Protein AF-A0A813KF53-F1 (afdb_monomer_lite)

Foldseek 3Di:
DPPLVVQQPKKKKKWWFKDFPNHTQDGDHIDIFHQDDDPPQDPVLCVLQDFPDPDVSRRRHRLSVVSSVVQSSVCVRQNQVRQCRMATEMEMEMAEDDDPRSVVSVVSSCVRRVRYHYHYHYDYPVNNVVVVVVVPDPPPPPDD

Radius of gyration: 17.76 Å; chains: 1; bounding box: 35×54×47 Å

Organism: Polarella glacialis (NCBI:txid89957)

Secondary structure (DSSP, 8-state):
--GGGGTTT-EEEEEEEEEETTEEEEEEEEEEEES-PPTT--HHHHHHT--SS--GGGTT-HHHHHHHHHHHHHHHHH-STTGGGEEEEEEEEESSPPPHHHHHHHHHHHHH-TEEEEEEEE--HHHHHHHHHHHTS-------

Sequence (144 aa):
MSDDEAVEGVVCWSSWEILHEERLVLLEPGRLFFSRELRGIDSHVSKMFEPVKREPAWENHCVRVAFLHLGRALSKRVGHEGTARCSGVVRMYISHAPCIACAASVAQFVRFFPAVRLVIDFDSSQSAKRRLADAERPVVSERT

Structure (mmCIF, N/CA/C/O backbone):
data_AF-A0A813KF53-F1
#
_entry.id   AF-A0A813KF53-F1
#
loop_
_atom_site.group_PDB
_atom_site.id
_atom_site.type_symbol
_atom_site.label_atom_id
_atom_site.label_alt_id
_atom_site.label_comp_id
_atom_site.label_asym_id
_atom_site.label_entity_id
_atom_site.label_seq_id
_atom_site.pdbx_PDB_ins_code
_atom_site.Cartn_x
_atom_site.Cartn_y
_atom_site.Cartn_z
_atom_site.occupancy
_atom_site.B_iso_or_equiv
_atom_site.auth_seq_id
_atom_site.auth_comp_id
_atom_site.auth_asym_id
_atom_site.auth_atom_id
_atom_site.pdbx_PDB_model_num
ATOM 1 N N . MET A 1 1 ? 22.647 1.535 -24.342 1.00 42.25 1 MET A N 1
ATOM 2 C CA . MET A 1 1 ? 21.455 1.436 -23.482 1.00 42.25 1 MET A CA 1
ATOM 3 C C . MET A 1 1 ? 21.757 2.238 -22.241 1.00 42.25 1 MET A C 1
ATOM 5 O O . MET A 1 1 ? 22.652 1.853 -21.502 1.00 42.25 1 MET A O 1
ATOM 9 N N . SER A 1 2 ? 21.147 3.411 -22.114 1.00 41.00 2 SER A N 1
ATOM 10 C CA . SER A 1 2 ? 21.222 4.223 -20.899 1.00 41.00 2 SER A CA 1
ATOM 11 C C . SER A 1 2 ? 20.431 3.531 -19.789 1.00 41.00 2 SER A C 1
ATOM 13 O O . SER A 1 2 ? 19.369 2.978 -20.062 1.00 41.00 2 SER A O 1
ATOM 15 N N . ASP A 1 3 ? 20.930 3.577 -18.553 1.00 47.50 3 ASP A N 1
ATOM 16 C CA . ASP A 1 3 ? 20.308 2.948 -17.374 1.00 47.50 3 ASP A CA 1
ATOM 17 C C . ASP A 1 3 ? 18.852 3.399 -17.105 1.00 47.50 3 ASP A C 1
ATOM 19 O O . ASP A 1 3 ? 18.127 2.735 -16.366 1.00 47.50 3 ASP A O 1
ATOM 23 N N . ASP A 1 4 ? 18.393 4.482 -17.743 1.00 42.53 4 ASP A N 1
ATOM 24 C CA . ASP A 1 4 ? 17.032 5.022 -17.620 1.00 42.53 4 ASP A CA 1
ATOM 25 C C . ASP A 1 4 ? 15.927 4.109 -18.186 1.00 42.53 4 ASP A C 1
ATOM 27 O O . ASP A 1 4 ? 14.837 4.052 -17.617 1.00 42.53 4 ASP A O 1
ATOM 31 N N . GLU A 1 5 ? 16.183 3.321 -19.239 1.00 40.53 5 GLU A N 1
ATOM 32 C CA . GLU A 1 5 ? 15.151 2.435 -19.824 1.00 40.53 5 GLU A CA 1
ATOM 33 C C . GLU A 1 5 ? 14.817 1.230 -18.920 1.00 40.53 5 GLU A C 1
ATOM 35 O O . GLU A 1 5 ? 13.777 0.590 -19.075 1.00 40.53 5 GLU A O 1
ATOM 40 N N . ALA A 1 6 ? 15.668 0.913 -17.936 1.00 49.81 6 ALA A N 1
ATOM 41 C CA . ALA A 1 6 ? 15.473 -0.242 -17.058 1.00 49.81 6 ALA A CA 1
ATOM 42 C C . ALA A 1 6 ? 14.377 -0.031 -15.992 1.00 49.81 6 ALA A C 1
ATOM 44 O O . ALA A 1 6 ? 13.880 -1.005 -15.419 1.00 49.81 6 ALA A O 1
ATOM 45 N N . VAL A 1 7 ? 13.987 1.218 -15.708 1.00 52.00 7 VAL A N 1
ATOM 46 C CA . VAL A 1 7 ? 13.027 1.547 -14.634 1.00 52.00 7 VAL A CA 1
ATOM 47 C C . VAL A 1 7 ? 11.585 1.670 -15.153 1.00 52.00 7 VAL A C 1
ATOM 49 O O . VAL A 1 7 ? 10.639 1.452 -14.388 1.00 52.00 7 VAL A O 1
ATOM 52 N N . GLU A 1 8 ? 11.392 1.931 -16.451 1.00 52.91 8 GLU A N 1
ATOM 53 C CA . GLU A 1 8 ? 10.071 2.154 -17.072 1.00 52.91 8 GLU A CA 1
ATOM 54 C C . GLU A 1 8 ? 9.181 0.894 -17.168 1.00 52.91 8 GLU A C 1
ATOM 56 O O . GLU A 1 8 ? 7.985 1.001 -17.435 1.00 52.91 8 GLU A O 1
ATOM 61 N N . GLY A 1 9 ? 9.707 -0.299 -16.867 1.00 68.56 9 GLY A N 1
ATOM 62 C CA . GLY A 1 9 ? 8.970 -1.573 -16.940 1.00 68.56 9 GLY A CA 1
ATOM 63 C C . GLY A 1 9 ? 8.579 -2.211 -15.599 1.00 68.56 9 GLY A C 1
ATOM 64 O O . GLY A 1 9 ? 7.975 -3.290 -15.581 1.00 68.56 9 GLY A O 1
ATOM 65 N N . VAL A 1 10 ? 8.933 -1.607 -14.457 1.00 81.31 10 VAL A N 1
ATOM 66 C CA . VAL A 1 10 ? 8.699 -2.239 -13.146 1.00 81.31 10 VAL A CA 1
ATOM 67 C C . VAL A 1 10 ? 7.287 -1.933 -12.643 1.00 81.31 10 VAL A C 1
ATOM 69 O O . VAL A 1 10 ? 6.947 -0.796 -12.310 1.00 81.31 10 VAL A O 1
ATOM 72 N N . VAL A 1 11 ? 6.472 -2.978 -12.517 1.00 91.69 11 VAL A N 1
ATOM 73 C CA . VAL A 1 11 ? 5.090 -2.912 -12.040 1.00 91.69 11 VAL A CA 1
ATOM 74 C C . VAL A 1 11 ? 4.948 -3.705 -10.747 1.00 91.69 11 VAL A C 1
ATOM 76 O O . VAL A 1 11 ? 5.593 -4.734 -10.542 1.00 91.69 11 VAL A O 1
ATOM 79 N N . CYS A 1 12 ? 4.087 -3.218 -9.863 1.00 95.06 12 CYS A N 1
ATOM 80 C CA . CYS A 1 12 ? 3.699 -3.912 -8.649 1.00 95.06 12 CYS A CA 1
ATOM 81 C C . CYS A 1 12 ? 2.194 -4.153 -8.669 1.00 95.06 12 CYS A C 1
ATOM 83 O O . CYS A 1 12 ? 1.413 -3.207 -8.713 1.00 95.06 12 CYS A O 1
ATOM 85 N N . TRP A 1 13 ? 1.778 -5.409 -8.590 1.00 97.56 13 TRP A N 1
ATOM 86 C CA . TRP A 1 13 ? 0.416 -5.743 -8.200 1.00 97.56 13 TRP A CA 1
ATOM 87 C C . TRP A 1 13 ? 0.319 -5.752 -6.676 1.00 97.56 13 TRP A C 1
ATOM 89 O O . TRP A 1 13 ? 1.238 -6.216 -6.000 1.00 97.56 13 TRP A O 1
ATOM 99 N N . SER A 1 14 ? -0.775 -5.237 -6.125 1.00 98.31 14 SER A N 1
ATOM 100 C CA . SER A 1 14 ? -1.033 -5.272 -4.690 1.00 98.31 14 SER A CA 1
ATOM 101 C C . SER A 1 14 ? -2.511 -5.483 -4.391 1.00 98.31 14 SER A C 1
ATOM 103 O O . SER A 1 14 ? -3.369 -4.925 -5.072 1.00 98.31 14 SER A O 1
ATOM 105 N N . SER A 1 15 ? -2.799 -6.273 -3.363 1.00 98.62 15 SER A N 1
ATOM 106 C CA . SER A 1 15 ? -4.128 -6.431 -2.769 1.00 98.62 15 SER A CA 1
ATOM 107 C C . SER A 1 15 ? -4.034 -6.278 -1.260 1.00 98.62 15 SER A C 1
ATOM 109 O O . SER A 1 15 ? -2.982 -6.526 -0.659 1.00 98.62 15 SER A O 1
ATOM 111 N N . TRP A 1 16 ? -5.131 -5.885 -0.625 1.00 98.56 16 TRP A N 1
ATOM 112 C CA . TRP A 1 16 ? -5.173 -5.783 0.826 1.00 98.56 16 TRP A CA 1
ATOM 113 C C . TRP A 1 16 ? -6.571 -5.946 1.396 1.00 98.56 16 TRP A C 1
ATOM 115 O O . TRP A 1 16 ? -7.578 -5.600 0.780 1.00 98.56 16 TRP A O 1
ATOM 125 N N . GLU A 1 17 ? -6.586 -6.423 2.630 1.00 98.62 17 GLU A N 1
ATOM 126 C CA . GLU A 1 17 ? -7.750 -6.501 3.496 1.00 98.62 17 GLU A CA 1
ATOM 127 C C . GLU A 1 17 ? -7.306 -5.996 4.865 1.00 98.62 17 GLU A C 1
ATOM 129 O O . GLU A 1 17 ? -6.471 -6.625 5.522 1.00 98.62 17 GLU A O 1
ATOM 134 N N . ILE A 1 18 ? -7.794 -4.815 5.243 1.00 98.62 18 ILE A N 1
ATOM 135 C CA . ILE A 1 18 ? -7.349 -4.097 6.436 1.00 98.62 18 ILE A CA 1
ATOM 136 C C . ILE A 1 18 ? -8.524 -3.858 7.368 1.00 98.62 18 ILE A C 1
ATOM 138 O O . ILE A 1 18 ? -9.554 -3.290 6.977 1.00 98.62 18 ILE A O 1
ATOM 142 N N . LEU A 1 19 ? -8.317 -4.241 8.621 1.00 98.62 19 LEU A N 1
ATOM 143 C CA . LEU A 1 19 ? -9.225 -4.006 9.724 1.00 98.62 19 LEU A CA 1
ATOM 144 C C . LEU A 1 19 ? -8.669 -2.911 10.634 1.00 98.62 19 LEU A C 1
ATOM 146 O O . LEU A 1 19 ? -7.457 -2.751 10.757 1.00 98.62 19 LEU A O 1
ATOM 150 N N . HIS A 1 20 ? -9.555 -2.180 11.296 1.00 98.00 20 HIS A N 1
ATOM 151 C CA . HIS A 1 20 ? -9.232 -1.291 12.406 1.00 98.00 20 HIS A CA 1
ATOM 152 C C . HIS A 1 20 ? -10.169 -1.643 13.553 1.00 98.00 20 HIS A C 1
ATOM 154 O O . HIS A 1 20 ? -11.384 -1.548 13.379 1.00 98.00 20 HIS A O 1
ATOM 160 N N . GLU A 1 21 ? -9.612 -2.077 14.687 1.00 95.19 21 GLU A N 1
ATOM 161 C CA . GLU A 1 21 ? -10.403 -2.531 15.844 1.00 95.19 21 GLU A CA 1
ATOM 162 C C . GLU A 1 21 ? -11.476 -3.559 15.421 1.00 95.19 21 GLU A C 1
ATOM 164 O O . GLU A 1 21 ? -12.664 -3.384 15.662 1.00 95.19 21 GLU A O 1
ATOM 169 N N . GLU A 1 22 ? -11.047 -4.603 14.696 1.00 94.44 22 GLU A N 1
ATOM 170 C CA . GLU A 1 22 ? -11.883 -5.719 14.196 1.00 94.44 22 GLU A CA 1
ATOM 171 C C . GLU A 1 22 ? -12.928 -5.356 13.126 1.00 94.44 22 GLU A C 1
ATOM 173 O O . GLU A 1 22 ? -13.597 -6.233 12.578 1.00 94.44 22 GLU A O 1
ATOM 178 N N . ARG A 1 23 ? -13.029 -4.083 12.731 1.00 97.81 23 ARG A N 1
ATOM 179 C CA . ARG A 1 23 ? -13.903 -3.645 11.639 1.00 97.81 23 ARG A CA 1
ATOM 180 C C . ARG A 1 23 ? -13.135 -3.538 10.329 1.00 97.81 23 ARG A C 1
ATOM 182 O O . ARG A 1 23 ? -12.137 -2.827 10.256 1.00 97.81 23 ARG A O 1
ATOM 189 N N . LEU A 1 24 ? -13.645 -4.151 9.260 1.00 98.31 24 LEU A N 1
ATOM 190 C CA . LEU A 1 24 ? -13.114 -3.955 7.908 1.00 98.31 24 LEU A CA 1
ATOM 191 C C . LEU A 1 24 ? -13.235 -2.476 7.502 1.00 98.31 24 LEU A C 1
ATOM 193 O O . LEU A 1 24 ? -14.342 -1.938 7.407 1.00 98.31 24 LEU A O 1
ATOM 197 N N . VAL A 1 25 ? -12.100 -1.824 7.243 1.00 98.19 25 VAL A N 1
ATOM 198 C CA . VAL A 1 25 ? -12.048 -0.412 6.822 1.00 98.19 25 VAL A CA 1
ATOM 199 C C . VAL A 1 25 ? -11.598 -0.248 5.377 1.00 98.19 25 VAL A C 1
ATOM 201 O O . VAL A 1 25 ? -11.959 0.737 4.725 1.00 98.19 25 VAL A O 1
ATOM 204 N N . LEU A 1 26 ? -10.823 -1.197 4.852 1.00 98.00 26 LEU A N 1
ATOM 205 C CA . LEU A 1 26 ? -10.312 -1.112 3.493 1.00 98.00 26 LEU A CA 1
ATOM 206 C C . LEU A 1 26 ? -10.139 -2.499 2.877 1.00 98.00 26 LEU A C 1
ATOM 208 O O . LEU A 1 26 ? -9.465 -3.358 3.436 1.00 98.00 26 LEU A O 1
ATOM 212 N N . LEU A 1 27 ? -10.704 -2.664 1.685 1.00 98.25 27 LEU A N 1
ATOM 213 C CA . LEU A 1 27 ? -10.568 -3.849 0.851 1.00 98.25 27 LEU A CA 1
ATOM 214 C C . LEU A 1 27 ? -10.151 -3.409 -0.555 1.00 98.25 27 LEU A C 1
ATOM 216 O O . LEU A 1 27 ? -10.778 -2.522 -1.136 1.00 98.25 27 LEU A O 1
ATOM 220 N N . GLU A 1 28 ? -9.097 -4.016 -1.085 1.00 98.00 28 GLU A N 1
ATOM 221 C CA . GLU A 1 28 ? -8.668 -3.893 -2.481 1.00 98.00 28 GLU A CA 1
ATOM 222 C C . GLU A 1 28 ? -8.328 -5.297 -2.990 1.00 98.00 28 GLU A C 1
ATOM 224 O O . GLU A 1 28 ? -7.317 -5.862 -2.560 1.00 98.00 28 GLU A O 1
ATOM 229 N N . PRO A 1 29 ? -9.153 -5.890 -3.873 1.00 97.12 29 PRO A N 1
ATOM 230 C CA . PRO A 1 29 ? -8.923 -7.246 -4.366 1.00 97.12 29 PRO A CA 1
ATOM 231 C C . PRO A 1 29 ? -7.675 -7.355 -5.252 1.00 97.12 29 PRO A C 1
ATOM 233 O O . PRO A 1 29 ? -7.131 -8.447 -5.403 1.00 97.12 29 PRO A O 1
ATOM 236 N N . GLY A 1 30 ? -7.203 -6.247 -5.828 1.00 96.94 30 GLY A N 1
ATOM 237 C CA . GLY A 1 30 ? -5.997 -6.236 -6.643 1.00 96.94 30 GLY A CA 1
ATOM 238 C C . GLY A 1 30 ? -5.877 -4.982 -7.497 1.00 96.94 30 GLY A C 1
ATOM 239 O O . GLY A 1 30 ? -6.778 -4.648 -8.263 1.00 96.94 30 GLY A O 1
ATOM 240 N N . ARG A 1 31 ? -4.727 -4.316 -7.424 1.00 97.56 31 ARG A N 1
ATOM 241 C CA . ARG A 1 31 ? -4.423 -3.097 -8.176 1.00 97.56 31 ARG A CA 1
ATOM 242 C C . ARG A 1 31 ? -2.985 -3.104 -8.666 1.00 97.56 31 ARG A C 1
ATOM 244 O O . ARG A 1 31 ? -2.076 -3.476 -7.931 1.00 97.56 31 ARG A O 1
ATOM 251 N N . LEU A 1 32 ? -2.781 -2.631 -9.894 1.00 96.94 32 LEU A N 1
ATOM 252 C CA . LEU A 1 32 ? -1.453 -2.397 -10.453 1.00 96.94 32 LEU A CA 1
ATOM 253 C C . LEU A 1 32 ? -0.950 -0.990 -10.118 1.00 96.94 32 LEU A C 1
ATOM 255 O O . LEU A 1 32 ? -1.674 0.004 -10.223 1.00 96.94 32 LEU A O 1
ATOM 259 N N . PHE A 1 33 ? 0.321 -0.927 -9.752 1.00 94.81 33 PHE A N 1
ATOM 260 C CA . PHE A 1 33 ? 1.076 0.272 -9.446 1.00 94.81 33 PHE A CA 1
ATOM 261 C C . PHE A 1 33 ? 2.296 0.343 -10.349 1.00 94.81 33 PHE A C 1
ATOM 263 O O . PHE A 1 33 ? 3.049 -0.618 -10.475 1.00 94.81 33 PHE A O 1
ATOM 270 N N . PHE A 1 34 ? 2.495 1.514 -10.933 1.00 92.12 34 PHE A N 1
ATOM 271 C CA . PHE A 1 34 ? 3.619 1.828 -11.804 1.00 92.12 34 PHE A CA 1
ATOM 272 C C . PHE A 1 34 ? 4.482 2.883 -11.134 1.00 92.12 34 PHE A C 1
ATOM 274 O O . PHE A 1 34 ? 3.999 3.620 -10.264 1.00 92.12 34 PHE A O 1
ATOM 281 N N . SER A 1 35 ? 5.741 2.961 -11.551 1.00 88.38 35 SER A N 1
ATOM 282 C CA . SER A 1 35 ? 6.606 4.048 -11.123 1.00 88.38 35 SER A CA 1
ATOM 283 C C . SER A 1 35 ? 6.072 5.368 -11.675 1.00 88.38 35 SER A C 1
ATOM 285 O O . SER A 1 35 ? 5.991 5.549 -12.886 1.00 88.38 35 SER A O 1
ATOM 287 N N . ARG A 1 36 ? 5.609 6.260 -10.795 1.00 84.38 36 ARG A N 1
ATOM 288 C CA . ARG A 1 36 ? 5.044 7.561 -11.180 1.00 84.38 36 ARG A CA 1
ATOM 289 C C . ARG A 1 36 ? 4.977 8.513 -10.002 1.00 84.38 36 ARG A C 1
ATOM 291 O O . ARG A 1 36 ? 4.777 8.093 -8.862 1.00 84.38 36 ARG A O 1
ATOM 298 N N . GLU A 1 37 ? 5.036 9.800 -10.298 1.00 78.06 37 GLU A N 1
ATOM 299 C CA . GLU A 1 37 ? 4.796 10.831 -9.300 1.00 78.06 37 GLU A CA 1
ATOM 300 C C . GLU A 1 37 ? 3.334 10.805 -8.825 1.00 78.06 37 GLU A C 1
ATOM 302 O O . GLU A 1 37 ? 2.387 10.744 -9.618 1.00 78.06 37 GLU A O 1
ATOM 307 N N . LEU A 1 38 ? 3.138 10.849 -7.507 1.00 77.31 38 LEU A N 1
ATOM 308 C CA . LEU A 1 38 ? 1.815 10.954 -6.906 1.00 77.31 38 LEU A CA 1
ATOM 309 C C . LEU A 1 38 ? 1.525 12.400 -6.511 1.00 77.31 38 LEU A C 1
ATOM 311 O O . LEU A 1 38 ? 2.160 12.960 -5.623 1.00 77.31 38 LEU A O 1
ATOM 315 N N . ARG A 1 39 ? 0.496 12.988 -7.125 1.00 82.00 39 ARG A N 1
ATOM 316 C CA . ARG A 1 39 ? 0.029 14.338 -6.787 1.00 82.00 39 ARG A CA 1
ATOM 317 C C . ARG A 1 39 ? -0.962 14.318 -5.625 1.00 82.00 39 ARG A C 1
ATOM 319 O O . ARG A 1 39 ? -1.789 13.409 -5.504 1.00 82.00 39 ARG A O 1
ATOM 326 N N . GLY A 1 40 ? -0.912 15.360 -4.795 1.00 83.50 40 GLY A N 1
ATOM 327 C CA . GLY A 1 40 ? -1.866 15.562 -3.701 1.00 83.50 40 GLY A CA 1
ATOM 328 C C . GLY A 1 40 ? -1.784 14.491 -2.611 1.00 83.50 40 GLY A C 1
ATOM 329 O O . GLY A 1 40 ? -2.818 14.090 -2.060 1.00 83.50 40 GLY A O 1
ATOM 330 N N . ILE A 1 41 ? -0.576 13.984 -2.346 1.00 85.75 41 ILE A N 1
ATOM 331 C CA . ILE A 1 41 ? -0.317 13.165 -1.166 1.00 85.75 41 ILE A CA 1
ATOM 332 C C . ILE A 1 41 ? -0.191 14.083 0.041 1.00 85.75 41 ILE A C 1
ATOM 334 O O . ILE A 1 41 ? 0.503 15.096 0.008 1.00 85.75 41 ILE A O 1
ATOM 338 N N . ASP A 1 42 ? -0.914 13.715 1.091 1.00 89.75 42 ASP A N 1
ATOM 339 C CA . ASP A 1 42 ? -0.870 14.404 2.365 1.00 89.75 42 ASP A CA 1
ATOM 340 C C . ASP A 1 42 ? 0.559 14.406 2.940 1.00 89.75 42 ASP A C 1
ATOM 342 O O . ASP A 1 42 ? 1.282 13.413 2.845 1.00 89.75 42 ASP A O 1
ATOM 346 N N . SER A 1 43 ? 0.970 15.525 3.536 1.00 91.44 43 SER A N 1
ATOM 347 C CA . SER A 1 43 ? 2.352 15.704 3.997 1.00 91.44 43 SER A CA 1
ATOM 348 C C . SER A 1 43 ? 2.746 14.736 5.115 1.00 91.44 43 SER A C 1
ATOM 350 O O . SER A 1 43 ? 3.910 14.341 5.183 1.00 91.44 43 SER A O 1
ATOM 352 N N . HIS A 1 44 ? 1.800 14.309 5.957 1.00 92.50 44 HIS A N 1
ATOM 353 C CA . HIS A 1 44 ? 2.058 13.312 6.989 1.00 92.50 44 HIS A CA 1
ATOM 354 C C . HIS A 1 44 ? 2.305 11.945 6.346 1.00 92.50 44 HIS A C 1
ATOM 356 O O . HIS A 1 44 ? 3.308 11.298 6.636 1.00 92.50 44 HIS A O 1
ATOM 362 N N . VAL A 1 45 ? 1.460 11.547 5.390 1.00 93.50 45 VAL A N 1
ATOM 363 C CA . VAL A 1 45 ? 1.638 10.289 4.641 1.00 93.50 45 VAL A CA 1
ATOM 364 C C . VAL A 1 45 ? 2.951 10.281 3.854 1.00 93.50 45 VAL A C 1
ATOM 366 O O . VAL A 1 45 ? 3.647 9.269 3.833 1.00 93.50 45 VAL A O 1
ATOM 369 N N . SER A 1 46 ? 3.331 11.406 3.246 1.00 92.50 46 SER A N 1
ATOM 370 C CA . SER A 1 46 ? 4.621 11.534 2.554 1.00 92.50 46 SER A CA 1
ATOM 371 C C . SER A 1 46 ? 5.812 11.305 3.490 1.00 92.50 46 SER A C 1
ATOM 373 O O . SER A 1 46 ? 6.764 10.639 3.091 1.00 92.50 46 SER A O 1
ATOM 375 N N . LYS A 1 47 ? 5.740 11.793 4.738 1.00 92.88 47 LYS A N 1
ATOM 376 C CA . LYS A 1 47 ? 6.773 11.581 5.772 1.00 92.88 47 LYS A CA 1
ATOM 377 C C . LYS A 1 47 ? 6.826 10.147 6.297 1.00 92.88 47 LYS A C 1
ATOM 379 O O . LYS A 1 47 ? 7.867 9.709 6.772 1.00 92.88 47 LYS A O 1
ATOM 384 N N . MET A 1 48 ? 5.726 9.397 6.217 1.00 93.69 48 MET A N 1
ATOM 385 C CA . MET A 1 48 ? 5.743 7.974 6.578 1.00 93.69 48 MET A CA 1
ATOM 386 C C . MET A 1 48 ? 6.598 7.158 5.601 1.00 93.69 48 MET A C 1
ATOM 388 O O . MET A 1 48 ? 7.214 6.172 5.996 1.00 93.69 48 MET A O 1
ATOM 392 N N . PHE A 1 49 ? 6.651 7.571 4.333 1.00 93.31 49 PHE A N 1
ATOM 393 C CA . PHE A 1 49 ? 7.322 6.841 3.260 1.00 93.31 49 PHE A CA 1
ATOM 394 C C . PHE A 1 49 ? 8.343 7.727 2.543 1.00 93.31 49 PHE A C 1
ATOM 396 O O . PHE A 1 49 ? 8.212 8.026 1.351 1.00 93.31 49 PHE A O 1
ATOM 403 N N . GLU A 1 50 ? 9.353 8.189 3.275 1.00 91.00 50 GLU A N 1
ATOM 404 C CA . GLU A 1 50 ? 10.420 9.017 2.712 1.00 91.00 50 GLU A CA 1
ATOM 405 C C . GLU A 1 50 ? 11.333 8.205 1.775 1.00 91.00 50 GLU A C 1
ATOM 407 O O . GLU A 1 50 ? 11.684 7.062 2.088 1.00 91.00 50 GLU A O 1
ATOM 412 N N . PRO A 1 51 ? 11.736 8.761 0.620 1.00 86.75 51 PRO A N 1
ATOM 413 C CA . PRO A 1 51 ? 12.662 8.091 -0.285 1.00 86.75 51 PRO A CA 1
ATOM 414 C C . PRO A 1 51 ? 14.058 7.957 0.348 1.00 86.75 51 PRO A C 1
ATOM 416 O O . PRO A 1 51 ? 14.546 8.860 1.021 1.00 86.75 51 PRO A O 1
ATOM 419 N N . VAL A 1 52 ? 14.727 6.824 0.104 1.00 79.75 52 VAL A N 1
ATOM 420 C CA . VAL A 1 52 ? 16.047 6.506 0.695 1.00 79.75 52 VAL A CA 1
ATOM 421 C C . VAL A 1 52 ? 17.236 7.019 -0.129 1.00 79.75 52 VAL A C 1
ATOM 423 O O . VAL A 1 52 ? 18.372 6.993 0.340 1.00 79.75 52 VAL A O 1
ATOM 426 N N . LYS A 1 53 ? 17.002 7.572 -1.323 1.00 67.56 53 LYS A N 1
ATOM 427 C CA . LYS A 1 53 ? 18.009 8.285 -2.127 1.00 67.56 53 LYS A CA 1
ATOM 428 C C . LYS A 1 53 ? 17.371 9.516 -2.778 1.00 67.56 53 LYS A C 1
ATOM 430 O O . LYS A 1 53 ? 16.221 9.442 -3.187 1.00 67.56 53 LYS A O 1
ATOM 435 N N . ARG A 1 54 ? 18.122 10.621 -2.865 1.00 58.50 54 ARG A N 1
ATOM 436 C CA . ARG A 1 54 ? 17.672 11.934 -3.384 1.00 58.50 54 ARG A CA 1
ATOM 437 C C . ARG A 1 54 ? 17.795 12.090 -4.909 1.00 58.50 54 ARG A C 1
ATOM 439 O O . ARG A 1 54 ? 17.746 13.209 -5.407 1.00 58.50 54 ARG A O 1
ATOM 446 N N . GLU A 1 55 ? 18.030 11.009 -5.651 1.00 62.34 55 GLU A N 1
ATOM 447 C CA . GLU A 1 55 ? 18.040 11.086 -7.115 1.00 62.34 55 GLU A CA 1
ATOM 448 C C . GLU A 1 55 ? 16.591 11.042 -7.632 1.00 62.34 55 GLU A C 1
ATOM 450 O O . GLU A 1 55 ? 15.886 10.069 -7.345 1.00 62.34 55 GLU A O 1
ATOM 455 N N . PRO A 1 56 ? 16.125 12.063 -8.384 1.00 59.94 56 PRO A N 1
ATOM 456 C CA . PRO A 1 56 ? 14.704 12.243 -8.712 1.00 59.94 56 PRO A CA 1
ATOM 457 C C . PRO A 1 56 ? 14.053 11.048 -9.418 1.00 59.94 56 PRO A C 1
ATOM 459 O O . PRO A 1 56 ? 12.876 10.759 -9.203 1.00 59.94 56 PRO A O 1
ATOM 462 N N . ALA A 1 57 ? 14.821 10.321 -10.237 1.00 61.38 57 ALA A N 1
ATOM 463 C CA . ALA A 1 57 ? 14.334 9.165 -10.985 1.00 61.38 57 ALA A CA 1
ATOM 464 C C . ALA A 1 57 ? 13.900 7.998 -10.075 1.00 61.38 57 ALA A C 1
ATOM 466 O O . ALA A 1 57 ? 13.104 7.154 -10.486 1.00 61.38 57 ALA A O 1
ATOM 467 N N . TRP A 1 58 ? 14.391 7.936 -8.832 1.00 61.88 58 TRP A N 1
ATOM 468 C CA . TRP A 1 58 ? 14.223 6.778 -7.941 1.00 61.88 58 TRP A CA 1
ATOM 469 C C . TRP A 1 58 ? 13.300 7.050 -6.750 1.00 61.88 58 TRP A C 1
ATOM 471 O O . TRP A 1 58 ? 13.108 6.197 -5.880 1.00 61.88 58 TRP A O 1
ATOM 481 N N . GLU A 1 59 ? 12.675 8.224 -6.693 1.00 70.62 59 GLU A N 1
ATOM 482 C CA . GLU A 1 59 ? 11.761 8.557 -5.598 1.00 70.62 59 GLU A CA 1
ATOM 483 C C . GLU A 1 59 ? 10.397 7.881 -5.750 1.00 70.62 59 GLU A C 1
ATOM 485 O O . GLU A 1 59 ? 9.665 7.722 -4.777 1.00 70.62 59 GLU A O 1
ATOM 490 N N . ASN A 1 60 ? 10.038 7.450 -6.957 1.00 81.56 60 ASN A N 1
ATOM 491 C CA . ASN A 1 60 ? 8.669 7.074 -7.296 1.00 81.56 60 ASN A CA 1
ATOM 492 C C . ASN A 1 60 ? 8.519 5.605 -7.697 1.00 81.56 60 ASN A C 1
ATOM 494 O O . ASN A 1 60 ? 7.688 5.287 -8.538 1.00 81.56 60 ASN A O 1
ATOM 498 N N . HIS A 1 61 ? 9.286 4.702 -7.080 1.00 89.00 61 HIS A N 1
ATOM 499 C CA . HIS A 1 61 ? 9.167 3.260 -7.322 1.00 89.00 61 HIS A CA 1
ATOM 500 C C . HIS A 1 61 ? 7.743 2.760 -7.044 1.00 89.00 61 HIS A C 1
ATOM 502 O O . HIS A 1 61 ? 7.133 3.123 -6.034 1.00 89.00 61 HIS A O 1
ATOM 508 N N . CYS A 1 62 ? 7.240 1.862 -7.891 1.00 92.62 62 CYS A N 1
ATOM 509 C CA . CYS A 1 62 ? 5.887 1.300 -7.797 1.00 92.62 62 CYS A CA 1
ATOM 510 C C . CYS A 1 62 ? 5.507 0.770 -6.397 1.00 92.62 62 CYS A C 1
ATOM 512 O O . CYS A 1 62 ? 4.376 0.968 -5.956 1.00 92.62 62 CYS A O 1
ATOM 514 N N . VAL A 1 63 ? 6.451 0.171 -5.660 1.00 94.62 63 VAL A N 1
ATOM 515 C CA . VAL A 1 63 ? 6.254 -0.296 -4.272 1.00 94.62 63 VAL A CA 1
ATOM 516 C C . VAL A 1 63 ? 5.942 0.868 -3.330 1.00 94.62 63 VAL A C 1
ATOM 518 O O . VAL A 1 63 ? 4.973 0.821 -2.574 1.00 94.62 63 VAL A O 1
ATOM 521 N N . ARG A 1 64 ? 6.724 1.948 -3.402 1.00 94.19 64 ARG A N 1
ATOM 522 C CA . ARG A 1 64 ? 6.489 3.153 -2.600 1.00 94.19 64 ARG A CA 1
ATOM 523 C C . ARG A 1 64 ? 5.170 3.814 -2.984 1.00 94.19 64 ARG A C 1
ATOM 525 O O . ARG A 1 64 ? 4.411 4.213 -2.107 1.00 94.19 64 ARG A O 1
ATOM 532 N N . VAL A 1 65 ? 4.864 3.885 -4.280 1.00 94.56 65 VAL A N 1
ATOM 533 C CA . VAL A 1 65 ? 3.583 4.402 -4.786 1.00 94.56 65 VAL A CA 1
ATOM 534 C C . VAL A 1 65 ? 2.406 3.607 -4.201 1.00 94.56 65 VAL A C 1
ATOM 536 O O . VAL A 1 65 ? 1.421 4.212 -3.770 1.00 94.56 65 VAL A O 1
ATOM 539 N N . ALA A 1 66 ? 2.512 2.276 -4.126 1.00 96.50 66 ALA A N 1
ATOM 540 C CA . ALA A 1 66 ? 1.499 1.424 -3.505 1.00 96.50 66 ALA A CA 1
ATOM 541 C C . ALA A 1 66 ? 1.309 1.749 -2.013 1.00 96.50 66 ALA A C 1
ATOM 543 O O . ALA A 1 66 ? 0.176 1.926 -1.560 1.00 96.50 66 ALA A O 1
ATOM 544 N N . PHE A 1 67 ? 2.399 1.914 -1.257 1.00 97.00 67 PHE A N 1
ATOM 545 C CA . PHE A 1 67 ? 2.316 2.260 0.165 1.00 97.00 67 PHE A CA 1
ATOM 546 C C . PHE A 1 67 ? 1.804 3.675 0.428 1.00 97.00 67 PHE A C 1
ATOM 548 O O . PHE A 1 67 ? 0.974 3.855 1.316 1.00 97.00 67 PHE A O 1
ATOM 555 N N . LEU A 1 68 ? 2.202 4.670 -0.366 1.00 96.06 68 LEU A N 1
ATOM 556 C CA . LEU A 1 68 ? 1.639 6.023 -0.284 1.00 96.06 68 LEU A CA 1
ATOM 557 C C . LEU A 1 68 ? 0.130 6.010 -0.559 1.00 96.06 68 LEU A C 1
ATOM 559 O O . LEU A 1 68 ? -0.636 6.700 0.117 1.00 96.06 68 LEU A O 1
ATOM 563 N N . HIS A 1 69 ? -0.312 5.207 -1.531 1.00 95.69 69 HIS A N 1
ATOM 564 C CA . HIS A 1 69 ? -1.731 5.038 -1.831 1.00 95.69 69 HIS A CA 1
ATOM 565 C C . HIS A 1 69 ? -2.489 4.415 -0.651 1.00 95.69 69 HIS A C 1
ATOM 567 O O . HIS A 1 69 ? -3.504 4.967 -0.215 1.00 95.69 69 HIS A O 1
ATOM 573 N N . LEU A 1 70 ? -1.974 3.311 -0.104 1.00 96.69 70 LEU A N 1
ATOM 574 C CA . LEU A 1 70 ? -2.555 2.621 1.047 1.00 96.69 70 LEU A CA 1
ATOM 575 C C . LEU A 1 70 ? -2.570 3.509 2.301 1.00 96.69 70 LEU A C 1
ATOM 577 O O . LEU A 1 70 ? -3.621 3.691 2.913 1.00 96.69 70 LEU A O 1
ATOM 581 N N . GLY A 1 71 ? -1.441 4.132 2.643 1.00 95.88 71 GLY A N 1
ATOM 582 C CA . GLY A 1 71 ? -1.308 5.020 3.798 1.00 95.88 71 GLY A CA 1
ATOM 583 C C . GLY A 1 71 ? -2.257 6.215 3.725 1.00 95.88 71 GLY A C 1
ATOM 584 O O . GLY A 1 71 ? -2.908 6.549 4.717 1.00 95.88 71 GLY A O 1
ATOM 585 N N . ARG A 1 72 ? -2.436 6.802 2.533 1.00 95.31 72 ARG A N 1
ATOM 586 C CA . ARG A 1 72 ? -3.437 7.856 2.303 1.00 95.31 72 ARG A CA 1
ATOM 587 C C . ARG A 1 72 ? -4.859 7.338 2.488 1.00 95.31 72 ARG A C 1
ATOM 589 O O . 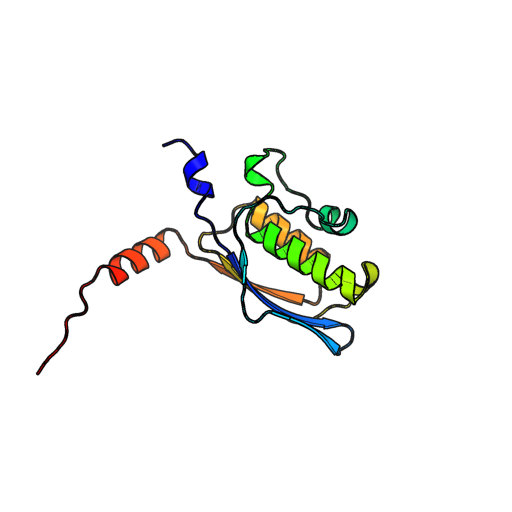ARG A 1 72 ? -5.683 8.028 3.088 1.00 95.31 72 ARG A O 1
ATOM 596 N N . ALA A 1 73 ? -5.170 6.161 1.951 1.00 95.50 73 ALA A N 1
ATOM 597 C CA . ALA A 1 73 ? -6.502 5.576 2.053 1.00 95.50 73 ALA A CA 1
ATOM 598 C C . ALA A 1 73 ? -6.874 5.235 3.504 1.00 95.50 73 ALA A C 1
ATOM 600 O O . ALA A 1 73 ? -8.021 5.473 3.893 1.00 95.50 73 ALA A O 1
ATOM 601 N N . LEU A 1 74 ? -5.922 4.726 4.289 1.00 95.81 74 LEU A N 1
ATOM 602 C CA . LEU A 1 74 ? -6.106 4.413 5.706 1.00 95.81 74 LEU A CA 1
ATOM 603 C C . LEU A 1 74 ? -6.187 5.678 6.559 1.00 95.81 74 LEU A C 1
ATOM 605 O O . LEU A 1 74 ? -7.163 5.839 7.285 1.00 95.81 74 LEU A O 1
ATOM 609 N N . SER A 1 75 ? -5.260 6.626 6.392 1.00 94.31 75 SER A N 1
ATOM 610 C CA . SER A 1 75 ? -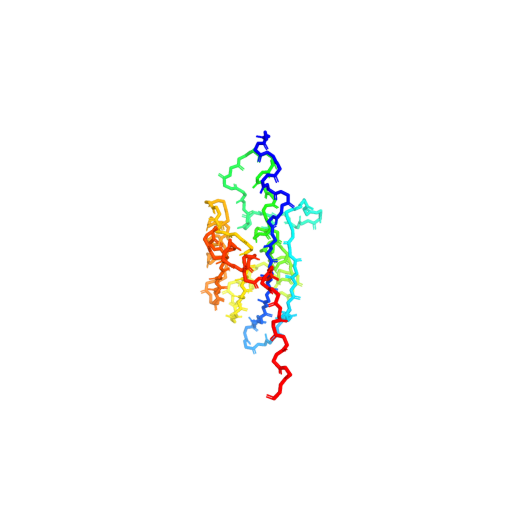5.276 7.891 7.150 1.00 94.31 75 SER A CA 1
ATOM 611 C C . SER A 1 75 ? -6.599 8.646 6.989 1.00 94.31 75 SER A C 1
ATOM 613 O O . SER A 1 75 ? -7.114 9.210 7.946 1.00 94.31 75 SER A O 1
ATOM 615 N N . LYS A 1 76 ? -7.213 8.604 5.796 1.00 95.06 76 LYS A N 1
ATOM 616 C CA . LYS A 1 76 ? -8.540 9.202 5.558 1.00 95.06 76 LYS A CA 1
ATOM 617 C C . LYS A 1 76 ? -9.691 8.518 6.303 1.00 95.06 76 LYS A C 1
ATOM 619 O O . LYS A 1 76 ? -10.736 9.136 6.463 1.00 95.06 76 LYS A O 1
ATOM 624 N N . ARG A 1 77 ? -9.545 7.246 6.674 1.00 95.81 77 ARG A N 1
ATOM 625 C CA . ARG A 1 77 ? -10.609 6.431 7.284 1.00 95.81 77 ARG A CA 1
ATOM 626 C C . ARG A 1 77 ? -10.492 6.348 8.797 1.00 95.81 77 ARG A C 1
ATOM 628 O O . ARG A 1 77 ? -11.514 6.345 9.467 1.00 95.81 77 ARG A O 1
ATOM 635 N N . VAL A 1 78 ? -9.266 6.260 9.307 1.00 96.12 78 VAL A N 1
ATOM 636 C CA . VAL A 1 78 ? -8.999 6.018 10.733 1.00 96.12 78 VAL A CA 1
ATOM 637 C C . VAL A 1 78 ? -8.192 7.139 11.392 1.00 96.12 78 VAL A C 1
ATOM 639 O O . VAL A 1 78 ? -7.888 7.067 12.577 1.00 96.12 78 VAL A O 1
ATOM 642 N N . GLY A 1 79 ? -7.852 8.194 10.644 1.00 94.56 79 GLY A N 1
ATOM 643 C CA . GLY A 1 79 ? -6.927 9.232 11.095 1.00 94.56 79 GLY A CA 1
ATOM 644 C C . GLY A 1 79 ? -5.474 8.747 11.115 1.00 94.56 79 GLY A C 1
ATOM 645 O O . GLY A 1 79 ? -5.194 7.557 10.979 1.00 94.56 79 GLY A O 1
ATOM 646 N N . HIS A 1 80 ? -4.531 9.675 11.276 1.00 91.38 80 HIS A N 1
ATOM 647 C CA . HIS A 1 80 ? -3.103 9.339 11.336 1.00 91.38 80 HIS A CA 1
ATOM 648 C C . HIS A 1 80 ? -2.760 8.502 12.576 1.00 91.38 80 HIS A C 1
ATOM 650 O O . HIS A 1 80 ? -2.073 7.497 12.468 1.00 91.38 80 HIS A O 1
ATOM 656 N N . GLU A 1 81 ? -3.329 8.843 13.733 1.00 91.31 81 GLU A N 1
ATOM 657 C CA . GLU A 1 81 ? -3.097 8.109 14.986 1.00 91.31 81 GLU A CA 1
ATOM 658 C C . GLU A 1 81 ? -3.726 6.702 14.989 1.00 91.31 81 GLU A C 1
ATOM 660 O O . GLU A 1 81 ? -3.300 5.820 15.735 1.00 91.31 81 GLU A O 1
ATOM 665 N N . GLY A 1 82 ? -4.732 6.461 14.140 1.00 93.00 82 GLY A N 1
ATOM 666 C CA . GLY A 1 82 ? -5.409 5.166 14.033 1.00 93.00 82 GLY A CA 1
ATOM 667 C C . GLY A 1 82 ? -4.641 4.125 13.215 1.00 93.00 82 GLY A C 1
ATOM 668 O O . GLY A 1 82 ? -4.948 2.933 13.286 1.00 93.00 82 GLY A O 1
ATOM 669 N N . THR A 1 83 ? -3.618 4.515 12.445 1.00 92.75 83 THR A N 1
ATOM 670 C CA . THR A 1 83 ? -2.919 3.574 11.551 1.00 92.75 83 THR A CA 1
ATOM 671 C C . THR A 1 83 ? -2.198 2.462 12.311 1.00 92.75 83 THR A C 1
ATOM 673 O O . THR A 1 83 ? -2.183 1.322 11.851 1.00 92.75 83 THR A O 1
ATOM 676 N N . ALA A 1 84 ? -1.673 2.756 13.504 1.00 94.62 84 ALA A N 1
ATOM 677 C CA . ALA A 1 84 ? -0.975 1.781 14.343 1.00 94.62 84 ALA A CA 1
ATOM 678 C C . ALA A 1 84 ? -1.897 0.675 14.894 1.00 94.62 84 ALA A C 1
ATOM 680 O O . ALA A 1 84 ? -1.417 -0.395 15.264 1.00 94.62 84 ALA A O 1
ATOM 681 N N . ARG A 1 85 ? -3.214 0.922 14.932 1.00 96.44 85 ARG A N 1
ATOM 682 C CA . ARG A 1 85 ? -4.242 -0.046 15.357 1.00 96.44 85 ARG A CA 1
ATOM 683 C C . ARG A 1 85 ? -4.816 -0.860 14.198 1.00 96.44 85 ARG A C 1
ATOM 685 O O . ARG A 1 85 ? -5.716 -1.673 14.405 1.00 96.44 85 ARG A O 1
ATOM 692 N N . CYS A 1 86 ? -4.334 -0.629 12.978 1.00 98.06 86 CYS A N 1
ATOM 693 C CA . CYS A 1 86 ? -4.753 -1.408 11.824 1.00 98.06 86 CYS A CA 1
ATOM 694 C C . CYS A 1 86 ? -4.104 -2.796 11.837 1.00 98.06 86 CYS A C 1
ATOM 696 O O . CYS A 1 86 ? -2.918 -2.938 12.137 1.00 98.06 86 CYS A O 1
ATOM 698 N N . SER A 1 87 ? -4.871 -3.808 11.446 1.00 98.62 87 SER A N 1
ATOM 699 C CA . SER A 1 87 ? -4.423 -5.189 11.271 1.00 98.62 87 SER A CA 1
ATOM 700 C C . SER A 1 87 ? -4.907 -5.747 9.933 1.00 98.62 87 SER A C 1
ATOM 702 O O . SER A 1 87 ? -5.620 -5.078 9.184 1.00 98.62 87 SER A O 1
ATOM 704 N N . GLY A 1 88 ? -4.495 -6.969 9.604 1.00 98.25 88 GLY A N 1
ATOM 705 C CA . GLY A 1 88 ? -4.912 -7.654 8.383 1.00 98.25 88 GLY A CA 1
ATOM 706 C C . GLY A 1 88 ? -3.727 -8.017 7.507 1.00 98.25 88 GLY A C 1
ATOM 707 O O . GLY A 1 88 ? -2.661 -8.380 8.013 1.00 98.25 88 GLY A O 1
ATOM 708 N N . VAL A 1 89 ? -3.910 -7.955 6.190 1.00 98.69 89 VAL A N 1
ATOM 709 C CA . VAL A 1 89 ? -2.914 -8.444 5.236 1.00 98.69 89 VAL A CA 1
ATOM 710 C C . VAL A 1 89 ? -2.791 -7.541 4.016 1.00 98.69 89 VAL A C 1
ATOM 712 O O . VAL A 1 89 ? -3.784 -7.132 3.416 1.00 98.69 89 VAL A O 1
ATOM 715 N N . VAL A 1 90 ? -1.548 -7.286 3.621 1.00 98.75 90 VAL A N 1
ATOM 716 C CA . VAL A 1 90 ? -1.173 -6.690 2.338 1.00 98.75 90 VAL A CA 1
ATOM 717 C C . VAL A 1 90 ? -0.376 -7.731 1.569 1.00 98.75 90 VAL A C 1
ATOM 719 O O . VAL A 1 90 ? 0.581 -8.299 2.096 1.00 98.75 90 VAL A O 1
ATOM 722 N N . ARG A 1 91 ? -0.767 -7.994 0.325 1.00 98.62 91 ARG A N 1
ATOM 723 C CA . ARG A 1 91 ? -0.062 -8.908 -0.576 1.00 98.62 91 ARG A CA 1
ATOM 724 C C . ARG A 1 91 ? 0.456 -8.116 -1.754 1.00 98.62 91 ARG A C 1
ATOM 726 O O . ARG A 1 91 ? -0.315 -7.390 -2.372 1.00 98.62 91 ARG A O 1
ATOM 733 N N . MET A 1 92 ? 1.730 -8.271 -2.072 1.00 98.06 92 MET A N 1
ATOM 734 C CA . MET A 1 92 ? 2.372 -7.588 -3.184 1.00 98.06 92 MET A CA 1
ATOM 735 C C . MET A 1 92 ? 3.087 -8.597 -4.064 1.00 98.06 92 MET A C 1
ATOM 737 O O . MET A 1 92 ? 3.784 -9.479 -3.570 1.00 98.06 92 MET A O 1
ATOM 741 N N . TYR A 1 93 ? 2.925 -8.425 -5.368 1.00 97.12 93 TYR A N 1
ATOM 742 C CA . TYR A 1 93 ? 3.728 -9.097 -6.369 1.00 97.12 93 TYR A CA 1
ATOM 743 C C . TYR A 1 93 ? 4.460 -8.049 -7.198 1.00 97.12 93 TYR A C 1
ATOM 745 O O . TYR A 1 93 ? 3.822 -7.164 -7.774 1.00 97.12 93 TYR A O 1
ATOM 753 N N . ILE A 1 94 ? 5.785 -8.123 -7.245 1.00 94.06 94 ILE A N 1
ATOM 754 C CA . ILE A 1 94 ? 6.622 -7.160 -7.966 1.00 94.06 94 ILE A CA 1
ATOM 755 C C . ILE A 1 94 ? 7.195 -7.860 -9.195 1.00 94.06 94 ILE A C 1
ATOM 757 O O . ILE A 1 94 ? 7.753 -8.950 -9.085 1.00 94.06 94 ILE A O 1
ATOM 761 N N . SER A 1 95 ? 7.107 -7.240 -10.373 1.00 91.00 95 SER A N 1
ATOM 762 C CA . SER A 1 95 ? 7.604 -7.863 -11.610 1.00 91.00 95 SER A CA 1
ATOM 763 C C . SER A 1 95 ? 9.122 -8.096 -11.631 1.00 91.00 95 SER A C 1
ATOM 765 O O . SER A 1 95 ? 9.628 -8.722 -12.555 1.00 91.00 95 SER A O 1
ATOM 767 N N . HIS A 1 96 ? 9.851 -7.582 -10.636 1.00 86.75 96 HIS A N 1
ATOM 768 C CA . HIS A 1 96 ? 11.299 -7.680 -10.499 1.00 86.75 96 HIS A CA 1
ATOM 769 C C . HIS A 1 96 ? 11.683 -7.724 -9.017 1.00 86.75 96 HIS A C 1
ATOM 771 O O . HIS A 1 96 ? 10.948 -7.229 -8.158 1.00 86.75 96 HIS A O 1
ATOM 777 N N . ALA A 1 97 ? 12.873 -8.245 -8.718 1.00 88.50 97 ALA A N 1
ATOM 778 C CA . ALA A 1 97 ? 13.426 -8.211 -7.371 1.00 88.50 97 ALA A CA 1
ATOM 779 C C . ALA A 1 97 ? 13.490 -6.766 -6.822 1.00 88.50 97 ALA A C 1
ATOM 781 O O . ALA A 1 97 ? 13.983 -5.868 -7.513 1.00 88.50 97 ALA A O 1
ATOM 782 N N . PRO A 1 98 ? 13.002 -6.514 -5.590 1.00 89.00 98 PRO A N 1
ATOM 783 C CA . PRO A 1 98 ? 12.968 -5.173 -5.023 1.00 89.00 98 PRO A CA 1
ATOM 784 C C . PRO A 1 98 ? 14.383 -4.634 -4.797 1.00 89.00 98 PRO A C 1
ATOM 786 O O . PRO A 1 98 ? 15.232 -5.294 -4.199 1.00 89.00 98 PRO A O 1
ATOM 789 N N . CYS A 1 99 ? 14.627 -3.397 -5.229 1.00 88.44 99 CYS A N 1
ATOM 790 C CA . CYS A 1 99 ? 15.868 -2.697 -4.914 1.00 88.44 99 CYS A CA 1
ATOM 791 C C . CYS A 1 99 ? 15.900 -2.244 -3.441 1.00 88.44 99 CYS A C 1
ATOM 793 O O . CYS A 1 99 ? 14.896 -2.301 -2.722 1.00 88.44 99 CYS A O 1
ATOM 795 N N . ILE A 1 100 ? 17.044 -1.709 -3.001 1.00 89.38 100 ILE A N 1
ATOM 796 C CA . ILE A 1 100 ? 17.218 -1.211 -1.628 1.00 89.38 100 ILE A CA 1
ATOM 797 C C . ILE A 1 100 ? 16.211 -0.111 -1.249 1.00 89.38 100 ILE A C 1
ATOM 799 O O . ILE A 1 100 ? 15.764 -0.061 -0.106 1.00 89.38 100 ILE A O 1
ATOM 803 N N . ALA A 1 101 ? 15.796 0.734 -2.200 1.00 89.69 101 ALA A N 1
ATOM 804 C CA . ALA A 1 101 ? 14.791 1.767 -1.948 1.00 89.69 101 ALA A CA 1
ATOM 805 C C . ALA A 1 101 ? 13.411 1.151 -1.656 1.00 89.69 101 ALA A C 1
ATOM 807 O O . ALA A 1 101 ? 12.760 1.539 -0.688 1.00 89.69 101 ALA A O 1
ATOM 808 N N . CYS A 1 102 ? 13.001 0.130 -2.420 1.00 92.50 102 CYS A N 1
ATOM 809 C CA . CYS A 1 102 ? 11.780 -0.630 -2.141 1.00 92.50 102 CYS A CA 1
ATOM 810 C C . CYS A 1 102 ? 11.856 -1.334 -0.779 1.00 92.50 102 CYS A C 1
ATOM 812 O O . CYS A 1 102 ? 10.896 -1.277 -0.013 1.00 92.50 102 CYS A O 1
ATOM 814 N N . ALA A 1 103 ? 12.995 -1.957 -0.455 1.00 93.12 103 ALA A N 1
ATOM 815 C CA . ALA A 1 103 ? 13.202 -2.618 0.835 1.00 93.12 103 ALA A CA 1
ATOM 816 C C . ALA A 1 103 ? 13.081 -1.638 2.015 1.00 93.12 103 ALA A C 1
ATOM 818 O O . ALA A 1 103 ? 12.492 -1.965 3.044 1.00 93.12 103 ALA A O 1
ATOM 819 N N . ALA A 1 104 ? 13.567 -0.407 1.859 1.00 93.94 104 ALA A N 1
ATOM 820 C CA . ALA A 1 104 ? 13.396 0.612 2.881 1.00 93.94 104 ALA A CA 1
ATOM 821 C C . ALA A 1 104 ? 11.944 1.093 3.018 1.00 93.94 104 ALA A C 1
ATOM 823 O O . ALA A 1 104 ? 11.470 1.250 4.142 1.00 93.94 104 ALA A O 1
ATOM 824 N N . SER A 1 105 ? 11.205 1.256 1.913 1.00 94.56 105 SER A N 1
ATOM 825 C CA . SER A 1 105 ? 9.763 1.547 1.978 1.00 94.56 105 SER A CA 1
ATOM 826 C C . SER A 1 105 ? 8.971 0.422 2.650 1.00 94.56 105 SER A C 1
ATOM 828 O O . SER A 1 105 ? 8.021 0.691 3.381 1.00 94.56 105 SER A O 1
ATOM 830 N N . VAL A 1 106 ? 9.390 -0.833 2.467 1.00 96.69 106 VAL A N 1
ATOM 831 C CA . VAL A 1 106 ? 8.845 -1.985 3.200 1.00 96.69 106 VAL A CA 1
ATOM 832 C C . VAL A 1 106 ? 9.128 -1.868 4.701 1.00 96.69 106 VAL A C 1
ATOM 834 O O . VAL A 1 106 ? 8.212 -2.020 5.506 1.00 96.69 106 VAL A O 1
ATOM 837 N N . ALA A 1 107 ? 10.360 -1.543 5.095 1.00 97.00 107 ALA A N 1
ATOM 838 C CA . ALA A 1 107 ? 10.706 -1.352 6.506 1.00 97.00 107 ALA A CA 1
ATOM 839 C C . ALA A 1 107 ? 9.917 -0.195 7.148 1.00 97.00 107 ALA A C 1
ATOM 841 O O . ALA A 1 107 ? 9.411 -0.325 8.264 1.00 97.00 107 ALA A O 1
ATOM 842 N N . GLN A 1 108 ? 9.759 0.917 6.424 1.00 96.25 108 GLN A N 1
ATOM 843 C CA . GLN A 1 108 ? 8.912 2.039 6.831 1.00 96.25 108 GLN A CA 1
ATOM 844 C C . GLN A 1 108 ? 7.453 1.598 7.012 1.00 96.25 108 GLN A C 1
ATOM 846 O O . GLN A 1 108 ? 6.851 1.901 8.039 1.00 96.25 108 GLN A O 1
ATOM 851 N N . PHE A 1 109 ? 6.897 0.823 6.073 1.00 97.31 109 PHE A N 1
ATOM 852 C CA . PHE A 1 109 ? 5.540 0.287 6.194 1.00 97.31 109 PHE A CA 1
ATOM 853 C C . PHE A 1 109 ? 5.361 -0.539 7.470 1.00 97.31 109 PHE A C 1
ATOM 855 O O . PHE A 1 109 ? 4.461 -0.260 8.258 1.00 97.31 109 PHE A O 1
ATOM 862 N N . VAL A 1 110 ? 6.252 -1.502 7.718 1.00 96.94 110 VAL A N 1
ATOM 863 C CA . VAL A 1 110 ? 6.178 -2.365 8.908 1.00 96.94 110 VAL A CA 1
ATOM 864 C C . VAL A 1 110 ? 6.270 -1.550 10.203 1.00 96.94 110 VAL A C 1
ATOM 866 O O . VAL A 1 110 ? 5.584 -1.862 11.172 1.00 96.94 110 VAL A O 1
ATOM 869 N N . ARG A 1 111 ? 7.053 -0.463 10.219 1.00 95.81 111 ARG A N 1
ATOM 870 C CA . ARG A 1 111 ? 7.135 0.447 11.372 1.00 95.81 111 ARG A CA 1
ATOM 871 C C . ARG A 1 111 ? 5.802 1.138 11.682 1.00 95.81 111 ARG A C 1
ATOM 873 O O . ARG A 1 111 ? 5.470 1.287 12.854 1.00 95.81 111 ARG A O 1
ATOM 880 N N . PHE A 1 112 ? 5.074 1.602 10.667 1.00 95.50 112 PHE A N 1
ATOM 881 C CA . PHE A 1 112 ? 3.827 2.358 10.861 1.00 95.50 112 PHE A CA 1
ATOM 882 C C . PHE A 1 112 ? 2.571 1.480 10.957 1.00 95.50 112 PHE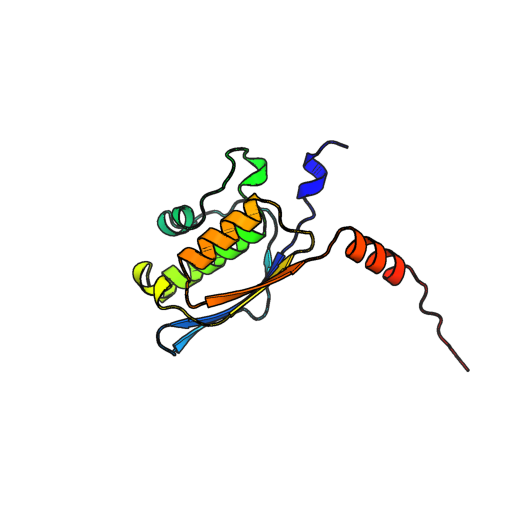 A C 1
ATOM 884 O O . PHE A 1 112 ? 1.553 1.934 11.479 1.00 95.50 112 PHE A O 1
ATOM 891 N N . PHE A 1 113 ? 2.645 0.234 10.482 1.00 96.94 113 PHE A N 1
ATOM 892 C CA . PHE A 1 113 ? 1.540 -0.727 10.454 1.00 96.94 113 PHE A CA 1
ATOM 893 C C . PHE A 1 113 ? 1.964 -2.072 11.074 1.00 96.94 113 PHE A C 1
ATOM 895 O O . PHE A 1 113 ? 1.960 -3.099 10.392 1.00 96.94 113 PHE A O 1
ATOM 902 N N . PRO A 1 114 ? 2.343 -2.099 12.366 1.00 96.56 114 PRO A N 1
ATOM 903 C CA . PRO A 1 114 ? 3.027 -3.243 12.974 1.00 96.56 114 PRO A CA 1
ATOM 904 C C . PRO A 1 114 ? 2.179 -4.521 13.046 1.00 96.56 114 PRO A C 1
ATOM 906 O O . PRO A 1 114 ? 2.731 -5.618 13.072 1.00 96.56 114 PRO A O 1
ATOM 909 N N . ALA A 1 115 ? 0.848 -4.400 13.066 1.00 97.31 115 ALA A N 1
ATOM 910 C CA . ALA A 1 115 ? -0.074 -5.538 13.097 1.00 97.31 115 ALA A CA 1
ATOM 911 C C . ALA A 1 115 ? -0.610 -5.934 11.706 1.00 97.31 115 ALA A C 1
ATOM 913 O O . ALA A 1 115 ? -1.427 -6.852 11.595 1.00 97.31 115 ALA A O 1
ATOM 914 N N . VAL A 1 116 ? -0.162 -5.269 10.635 1.00 98.38 116 VAL A N 1
ATOM 915 C CA . VAL A 1 116 ? -0.523 -5.627 9.259 1.00 98.38 116 VAL A CA 1
ATOM 916 C C . VAL A 1 116 ? 0.527 -6.576 8.696 1.00 98.38 116 VAL A C 1
ATOM 918 O O . VAL A 1 116 ? 1.694 -6.222 8.524 1.00 98.38 116 VAL A O 1
ATOM 921 N N . ARG A 1 117 ? 0.109 -7.795 8.353 1.00 98.44 117 ARG A N 1
ATOM 922 C CA . ARG A 1 117 ? 0.988 -8.780 7.727 1.00 98.44 117 ARG A CA 1
ATOM 923 C C . ARG A 1 117 ? 1.277 -8.376 6.286 1.00 98.44 117 ARG A C 1
ATOM 925 O O . ARG A 1 117 ? 0.367 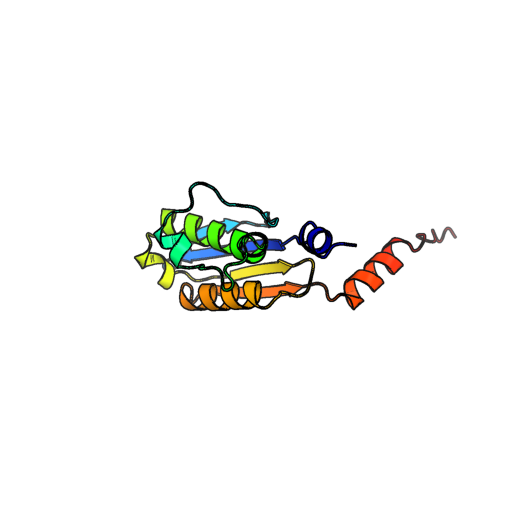-8.295 5.467 1.00 98.44 117 ARG A O 1
ATOM 932 N N . LEU A 1 118 ? 2.550 -8.207 5.957 1.00 98.44 118 LEU A N 1
ATOM 933 C CA . LEU A 1 118 ? 2.996 -7.935 4.597 1.00 98.44 118 LEU A CA 1
ATOM 934 C C . LEU A 1 118 ? 3.553 -9.213 3.959 1.00 98.44 118 LEU A C 1
ATOM 936 O O . LEU A 1 118 ? 4.467 -9.837 4.494 1.00 98.44 118 LEU A O 1
ATOM 940 N N . VAL A 1 119 ? 2.986 -9.608 2.822 1.00 98.25 119 VAL A N 1
ATOM 941 C CA . VAL A 1 119 ? 3.427 -10.750 2.013 1.00 98.25 119 VAL A CA 1
ATOM 942 C C . VAL A 1 119 ? 3.918 -10.208 0.681 1.00 98.25 119 VAL A C 1
ATOM 944 O O . VAL A 1 119 ? 3.148 -9.579 -0.039 1.00 98.25 119 VAL A O 1
ATOM 947 N N . ILE A 1 120 ? 5.188 -10.435 0.359 1.00 96.94 120 ILE A N 1
ATOM 948 C CA . ILE A 1 120 ? 5.798 -9.962 -0.884 1.00 96.94 120 ILE A CA 1
ATOM 949 C C . ILE A 1 120 ? 6.354 -11.160 -1.631 1.00 96.94 120 ILE A C 1
ATOM 951 O O . ILE A 1 120 ? 7.089 -11.959 -1.055 1.00 96.94 120 ILE A O 1
ATOM 955 N N . ASP A 1 121 ? 6.026 -11.234 -2.910 1.00 95.75 121 ASP A N 1
ATOM 956 C CA . ASP A 1 121 ? 6.660 -12.125 -3.869 1.00 95.75 121 ASP A CA 1
ATOM 957 C C . AS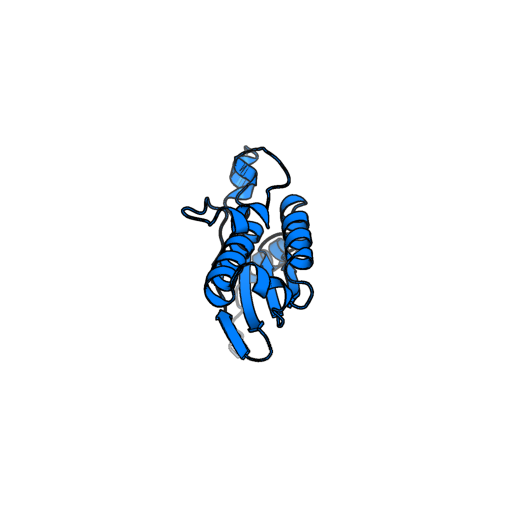P A 1 121 ? 7.127 -11.306 -5.081 1.00 95.75 121 ASP A C 1
ATOM 959 O O . ASP A 1 121 ? 6.674 -10.174 -5.304 1.00 95.75 121 ASP A O 1
ATOM 963 N N . PHE A 1 122 ? 8.091 -11.825 -5.828 1.00 93.44 122 PHE A N 1
ATOM 964 C CA . PHE A 1 122 ? 8.660 -11.124 -6.967 1.00 93.44 122 PHE A CA 1
ATOM 965 C C . PHE A 1 122 ? 9.276 -12.069 -7.987 1.00 93.44 122 PHE A C 1
ATOM 967 O O . PHE A 1 122 ? 9.761 -13.151 -7.661 1.00 93.44 122 PHE A O 1
ATOM 974 N N . ASP A 1 123 ? 9.319 -11.621 -9.238 1.00 86.81 123 ASP A N 1
ATOM 975 C CA . ASP A 1 123 ? 10.096 -12.320 -10.251 1.00 86.81 123 ASP A CA 1
ATOM 976 C C . ASP A 1 123 ? 11.599 -12.072 -10.059 1.00 86.81 123 ASP A C 1
ATOM 978 O O . ASP A 1 123 ? 12.087 -10.943 -9.961 1.00 86.81 123 ASP A O 1
ATOM 982 N N . SER A 1 124 ? 12.362 -13.163 -10.023 1.00 71.62 124 SER A N 1
ATOM 983 C CA . SER A 1 124 ? 13.806 -13.120 -10.227 1.00 71.62 124 SER A CA 1
ATOM 984 C C . SER A 1 124 ? 14.099 -12.956 -11.720 1.00 71.62 124 SER A C 1
ATOM 986 O O . SER A 1 124 ? 13.359 -13.446 -12.575 1.00 71.62 124 SER A O 1
ATOM 988 N N . SER A 1 125 ? 15.231 -12.345 -12.069 1.00 62.41 125 SER A N 1
ATOM 989 C CA . SER A 1 125 ? 15.661 -12.249 -13.474 1.00 62.41 125 SER A CA 1
ATOM 990 C C . SER A 1 125 ? 15.770 -13.619 -14.165 1.00 62.41 125 SER A C 1
ATOM 992 O O . SER A 1 125 ? 15.663 -13.708 -15.386 1.00 62.41 125 SER A O 1
ATOM 994 N N . GLN A 1 126 ? 15.945 -14.702 -13.399 1.00 57.94 126 GLN A N 1
ATOM 995 C CA . GLN A 1 126 ? 15.950 -16.073 -13.907 1.00 57.94 126 GLN A CA 1
ATOM 996 C C . GLN A 1 126 ? 14.539 -16.655 -14.087 1.00 57.94 126 GLN A C 1
ATOM 998 O O . GLN A 1 126 ? 14.306 -17.360 -15.068 1.00 57.94 126 GLN A O 1
ATOM 1003 N N . SER A 1 127 ? 13.591 -16.362 -13.189 1.00 59.44 127 SER A N 1
ATOM 1004 C CA . SER A 1 127 ? 12.200 -16.825 -13.317 1.00 59.44 127 SER A CA 1
ATOM 1005 C C . SER A 1 127 ? 11.474 -16.111 -14.454 1.00 59.44 127 SER A C 1
ATOM 1007 O O . SER A 1 127 ? 10.777 -16.769 -15.224 1.00 59.44 127 SER A O 1
ATOM 1009 N N . ALA A 1 128 ? 11.728 -14.814 -14.643 1.00 59.28 128 ALA A N 1
ATOM 1010 C CA . ALA A 1 128 ? 11.189 -14.046 -15.764 1.00 59.28 128 ALA A CA 1
ATOM 1011 C C . ALA A 1 128 ? 11.658 -14.602 -17.122 1.00 59.28 128 ALA A C 1
ATOM 1013 O O . ALA A 1 128 ? 10.843 -14.853 -18.008 1.00 59.28 128 ALA A O 1
ATOM 1014 N N . LYS A 1 129 ? 12.963 -14.893 -17.267 1.00 59.09 129 LYS A N 1
ATOM 1015 C CA . LYS A 1 129 ? 13.524 -15.508 -18.486 1.00 59.09 129 LYS A CA 1
ATOM 1016 C C . LYS A 1 129 ? 12.921 -16.881 -18.786 1.00 59.09 129 LYS A C 1
ATOM 1018 O O . LYS A 1 129 ? 12.640 -17.174 -19.942 1.00 59.09 129 LYS A O 1
ATOM 1023 N N . ARG A 1 130 ? 12.705 -17.712 -17.759 1.00 60.12 130 ARG A N 1
ATOM 1024 C CA . ARG A 1 130 ? 12.062 -19.027 -17.921 1.00 60.12 130 ARG A CA 1
ATOM 1025 C C . ARG A 1 130 ? 10.609 -18.896 -18.375 1.00 60.12 130 ARG A C 1
ATOM 1027 O O . ARG A 1 130 ? 10.223 -19.569 -19.315 1.00 60.12 130 ARG A O 1
ATOM 1034 N N . ARG A 1 131 ? 9.838 -17.984 -17.776 1.00 62.16 131 ARG A N 1
ATOM 1035 C CA . ARG A 1 131 ? 8.432 -17.750 -18.148 1.00 62.16 131 ARG A CA 1
ATOM 1036 C C . ARG A 1 131 ? 8.270 -17.236 -19.575 1.00 62.16 131 ARG A C 1
ATOM 1038 O O . ARG A 1 131 ? 7.349 -17.667 -20.254 1.00 62.16 131 ARG A O 1
ATOM 1045 N N . LEU A 1 132 ? 9.161 -16.355 -20.035 1.00 63.91 132 LEU A N 1
ATOM 1046 C CA . LEU A 1 132 ? 9.175 -15.912 -21.434 1.00 63.91 132 LEU A CA 1
ATOM 1047 C C . LEU A 1 132 ? 9.496 -17.075 -22.379 1.00 63.91 132 LEU A C 1
ATOM 1049 O O . LEU A 1 132 ? 8.763 -17.298 -23.336 1.00 63.91 132 LEU A O 1
ATOM 1053 N N . ALA A 1 133 ? 10.516 -17.875 -22.053 1.00 66.56 133 ALA A N 1
ATOM 1054 C CA . ALA A 1 133 ? 10.850 -19.066 -22.830 1.00 66.56 133 ALA A CA 1
ATOM 1055 C C . ALA A 1 133 ? 9.709 -20.103 -22.858 1.00 66.56 133 ALA A C 1
ATOM 1057 O O . ALA A 1 133 ? 9.527 -20.782 -23.865 1.00 66.56 133 ALA A O 1
ATOM 1058 N N . ASP A 1 134 ? 8.932 -20.224 -21.778 1.00 67.62 134 ASP A N 1
ATOM 1059 C CA . ASP A 1 134 ? 7.770 -21.116 -21.705 1.00 67.62 134 ASP A CA 1
ATOM 1060 C C . ASP A 1 134 ? 6.538 -20.550 -22.433 1.00 67.62 134 ASP A C 1
ATOM 1062 O O . ASP A 1 134 ? 5.774 -21.318 -23.010 1.00 67.62 134 ASP A O 1
ATOM 1066 N N . ALA A 1 135 ? 6.348 -19.228 -22.453 1.00 68.94 135 ALA A N 1
ATOM 1067 C CA . ALA A 1 135 ? 5.258 -18.574 -23.184 1.00 68.94 135 ALA A CA 1
ATOM 1068 C C . ALA A 1 135 ? 5.468 -18.590 -24.709 1.00 68.94 135 ALA A C 1
ATOM 1070 O O . ALA A 1 135 ? 4.498 -18.606 -25.464 1.00 68.94 135 ALA A O 1
ATOM 1071 N N . GLU A 1 136 ? 6.723 -18.610 -25.163 1.00 67.56 136 GLU A N 1
ATOM 1072 C CA . GLU A 1 136 ? 7.091 -18.740 -26.579 1.00 67.56 136 GLU A CA 1
ATOM 1073 C C . GLU A 1 136 ? 7.071 -20.193 -27.077 1.00 67.56 136 GLU A C 1
ATOM 1075 O O . GLU A 1 136 ? 7.203 -20.440 -28.280 1.00 67.56 136 GLU A O 1
ATOM 1080 N N . ARG A 1 137 ? 6.884 -21.178 -26.186 1.00 61.84 137 ARG A N 1
ATOM 1081 C CA . ARG A 1 137 ? 6.726 -22.569 -26.612 1.00 61.84 137 ARG A CA 1
ATOM 1082 C C . ARG A 1 137 ? 5.376 -22.736 -27.312 1.00 61.84 137 ARG A C 1
ATOM 108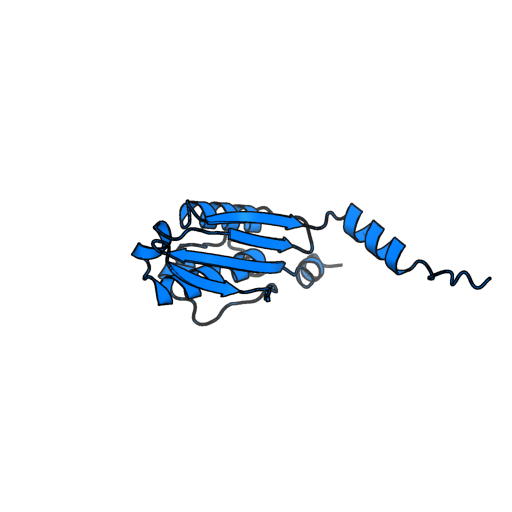4 O O . ARG A 1 137 ? 4.339 -22.463 -26.705 1.00 61.84 137 ARG A O 1
ATOM 1091 N N . PRO A 1 138 ? 5.353 -23.220 -28.567 1.00 60.19 138 PRO A N 1
ATOM 1092 C CA . PRO A 1 138 ? 4.101 -23.505 -29.244 1.00 60.19 138 PRO A CA 1
ATOM 1093 C C . PRO A 1 138 ? 3.325 -24.546 -28.436 1.00 60.19 138 PRO A C 1
ATOM 1095 O O . PRO A 1 138 ? 3.865 -25.593 -28.074 1.00 60.19 138 PRO A O 1
ATOM 1098 N N . VAL A 1 139 ? 2.052 -24.259 -28.159 1.00 62.16 139 VAL A N 1
ATOM 1099 C CA . VAL A 1 139 ? 1.123 -25.245 -27.605 1.00 62.16 139 VAL A CA 1
ATOM 1100 C C . VAL A 1 139 ? 0.978 -26.339 -28.656 1.00 62.16 139 VAL A C 1
ATOM 1102 O O . VAL A 1 139 ? 0.279 -26.168 -29.656 1.00 62.16 139 VAL A O 1
ATOM 1105 N N . VAL A 1 140 ? 1.687 -27.451 -28.468 1.00 63.34 140 VAL A N 1
ATOM 1106 C CA . VAL A 1 140 ? 1.511 -28.636 -29.302 1.00 63.34 140 VAL A CA 1
ATOM 1107 C C . VAL A 1 140 ? 0.126 -29.180 -28.977 1.00 63.34 140 VAL A C 1
ATOM 1109 O O . VAL A 1 140 ? -0.100 -29.791 -27.938 1.00 63.34 140 VAL A O 1
ATOM 1112 N N . SER A 1 141 ? -0.829 -28.870 -29.849 1.00 58.19 141 SER A N 1
ATOM 1113 C CA . SER A 1 141 ? -2.161 -29.459 -29.842 1.00 58.19 141 SER A CA 1
ATOM 1114 C C . SER A 1 141 ? -2.016 -30.952 -30.135 1.00 58.19 141 SER A C 1
ATOM 1116 O O . SER A 1 141 ? -1.996 -31.343 -31.303 1.00 58.19 141 SER A O 1
ATOM 1118 N N . GLU A 1 142 ? -1.942 -31.788 -29.103 1.00 52.53 142 GLU A N 1
ATOM 1119 C CA . GLU A 1 142 ? -2.140 -33.229 -29.252 1.00 52.53 142 GLU A CA 1
ATOM 1120 C C . GLU A 1 142 ? -3.596 -33.476 -29.672 1.00 52.53 142 GLU A C 1
ATOM 1122 O O . GLU A 1 142 ? -4.517 -33.549 -28.862 1.00 52.53 142 GLU A O 1
ATOM 1127 N N . ARG A 1 143 ? -3.818 -33.529 -30.988 1.00 57.59 143 ARG A N 1
ATOM 1128 C CA . ARG A 1 143 ? -4.981 -34.181 -31.586 1.00 57.59 143 ARG A CA 1
ATOM 1129 C C . ARG A 1 143 ? -4.560 -35.587 -31.987 1.00 57.59 143 ARG A C 1
ATOM 1131 O O . ARG A 1 143 ? -4.022 -35.728 -33.080 1.00 57.59 143 ARG A O 1
ATOM 1138 N N . THR A 1 144 ? -4.833 -36.568 -31.129 1.00 48.50 144 THR A N 1
ATOM 1139 C CA . THR A 1 144 ? -5.334 -37.913 -31.486 1.00 48.50 144 THR A CA 1
ATOM 1140 C C . THR A 1 144 ? -5.638 -38.704 -30.232 1.00 48.50 144 THR A C 1
ATOM 1142 O O . THR A 1 144 ? -4.725 -38.804 -29.388 1.00 48.50 144 THR A O 1
#

pLDDT: mean 84.8, std 16.48, range [40.53, 98.75]